Protein AF-A0AAF0FRW0-F1 (afdb_monomer_lite)

Secondary structure (DSSP, 8-state):
------S---S-HHHHHH-EEETTTEEEPPPHHHHHHHHHSSPPSSTT-HHHHHHHHHHHHHHHHHTT--

Foldseek 3Di:
DDDDPDDDDPDQLCCVQQFDDDPVGGGHGDDLQSSLCVQPVHGFPPPVPPVSSVVSVVVSVVSCVVVVND

Structure (mmCIF, N/CA/C/O backbone):
data_AF-A0AAF0FRW0-F1
#
_entry.id   AF-A0AAF0FRW0-F1
#
loop_
_atom_site.group_PDB
_atom_site.id
_atom_site.type_symbol
_atom_site.label_atom_id
_atom_site.label_alt_id
_atom_site.label_comp_id
_atom_site.label_asym_id
_atom_site.label_entity_id
_atom_site.label_seq_id
_atom_site.pdbx_PDB_ins_code
_atom_site.Cartn_x
_atom_site.Cartn_y
_atom_site.Cartn_z
_atom_site.occupancy
_atom_site.B_iso_or_equiv
_atom_site.auth_seq_id
_atom_site.auth_comp_id
_atom_site.auth_asym_id
_atom_site.auth_atom_id
_atom_site.pdbx_PDB_model_num
ATOM 1 N N . MET A 1 1 ? -2.313 -13.213 14.006 1.00 41.59 1 MET A N 1
ATOM 2 C CA . MET A 1 1 ? -3.008 -11.909 14.034 1.00 41.59 1 MET A CA 1
ATOM 3 C C . MET A 1 1 ? -4.155 -11.958 13.039 1.00 41.59 1 MET A C 1
ATOM 5 O O . MET A 1 1 ? -3.906 -11.988 11.847 1.00 41.59 1 MET A O 1
ATOM 9 N N . LYS A 1 2 ? -5.397 -12.091 13.513 1.00 41.81 2 LYS A N 1
ATOM 10 C CA . LYS A 1 2 ? -6.604 -12.070 12.674 1.00 41.81 2 LYS A CA 1
ATOM 11 C C . LYS A 1 2 ? -7.365 -10.808 13.055 1.00 41.81 2 LYS A C 1
ATOM 13 O O . LYS A 1 2 ? -7.888 -10.754 14.164 1.00 41.81 2 LYS A O 1
ATOM 18 N N . TYR A 1 3 ? -7.367 -9.789 12.202 1.00 39.72 3 TYR A N 1
ATOM 19 C CA . TYR A 1 3 ? -8.174 -8.596 12.449 1.00 39.72 3 TYR A CA 1
ATOM 20 C C . TYR A 1 3 ? -9.655 -8.944 12.215 1.00 39.72 3 TYR A C 1
ATOM 22 O O . TYR A 1 3 ? -10.012 -9.376 11.118 1.00 39.72 3 TYR A O 1
ATOM 30 N N . PRO A 1 4 ? -10.527 -8.824 13.231 1.00 45.41 4 PRO A N 1
ATOM 31 C CA . PRO A 1 4 ? -11.933 -9.179 13.105 1.00 45.41 4 PRO A CA 1
ATOM 32 C C . PRO A 1 4 ? -12.695 -8.067 12.371 1.00 45.41 4 PRO A C 1
ATOM 34 O O . PRO A 1 4 ? -12.978 -7.009 12.929 1.00 45.41 4 PRO A O 1
ATOM 37 N N . LEU A 1 5 ? -13.069 -8.314 11.115 1.00 47.44 5 LEU A N 1
ATOM 38 C CA . LEU A 1 5 ? -13.899 -7.410 10.315 1.00 47.44 5 LEU A CA 1
ATOM 39 C C . LEU A 1 5 ? -15.372 -7.502 10.729 1.00 47.44 5 LEU A C 1
ATOM 41 O O . LEU A 1 5 ? -16.176 -8.157 10.069 1.00 47.44 5 LEU A O 1
ATOM 45 N N . ARG A 1 6 ? -15.761 -6.840 11.824 1.00 47.28 6 ARG A N 1
ATOM 46 C CA . ARG A 1 6 ? -17.179 -6.575 12.115 1.00 47.28 6 ARG A CA 1
ATOM 47 C C . ARG A 1 6 ? -17.390 -5.171 12.692 1.00 47.28 6 ARG A C 1
ATOM 49 O O . ARG A 1 6 ? -17.023 -4.900 13.826 1.00 47.28 6 ARG A O 1
ATOM 56 N N . LYS A 1 7 ? -18.178 -4.401 11.928 1.00 40.16 7 LYS A N 1
ATOM 57 C CA . LYS A 1 7 ? -19.070 -3.279 12.296 1.00 40.16 7 LYS A CA 1
ATOM 58 C C . LYS A 1 7 ? -18.545 -1.839 12.145 1.00 40.16 7 LYS A C 1
ATOM 60 O O . LYS A 1 7 ? -17.699 -1.382 12.893 1.00 40.16 7 LYS A O 1
ATOM 65 N N . LYS A 1 8 ? -19.267 -1.116 11.271 1.00 42.41 8 LYS A N 1
ATOM 66 C CA . LYS A 1 8 ? -19.523 0.339 11.247 1.00 42.41 8 LYS A CA 1
ATOM 67 C C . LYS A 1 8 ? -18.285 1.247 11.242 1.00 42.41 8 LYS A C 1
ATOM 69 O O . LYS A 1 8 ? -17.937 1.825 12.264 1.00 42.41 8 LYS A O 1
ATOM 74 N N . TRP A 1 9 ? -17.765 1.539 10.052 1.00 40.81 9 TRP A N 1
ATOM 75 C CA . TRP A 1 9 ? -16.791 2.617 9.860 1.00 40.81 9 TRP A CA 1
ATOM 76 C C . TRP A 1 9 ? -17.387 3.704 8.967 1.00 40.81 9 TRP A C 1
ATOM 78 O O . TRP A 1 9 ? -17.277 3.683 7.750 1.00 40.81 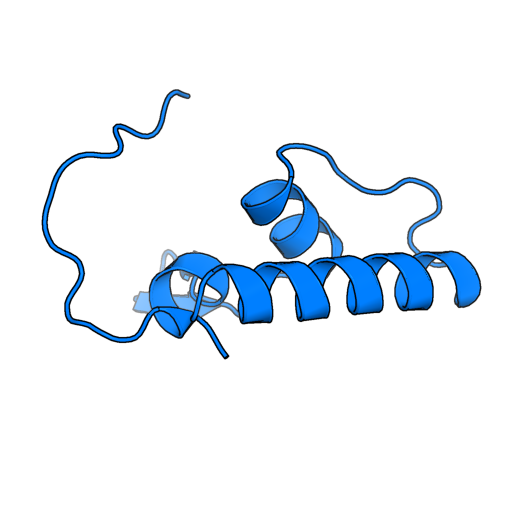9 TRP A O 1
ATOM 88 N N . ARG A 1 10 ? -18.084 4.660 9.593 1.00 42.94 10 ARG A N 1
ATOM 89 C CA . ARG A 1 10 ? -18.527 5.909 8.950 1.00 42.94 10 ARG A CA 1
ATOM 90 C C . ARG A 1 10 ? -17.578 7.059 9.299 1.00 42.94 10 ARG A C 1
ATOM 92 O O . ARG A 1 10 ? -18.047 8.148 9.613 1.00 42.94 10 ARG A O 1
ATOM 99 N N . LYS A 1 11 ? -16.263 6.819 9.339 1.00 47.59 11 LYS A N 1
ATOM 100 C CA . LYS A 1 11 ? -15.260 7.863 9.599 1.00 47.59 11 LYS A CA 1
ATOM 101 C C . LYS A 1 11 ? -14.000 7.604 8.777 1.00 47.59 11 LYS A C 1
ATOM 103 O O . LYS A 1 11 ? -13.253 6.703 9.099 1.00 47.59 11 LYS A O 1
ATOM 108 N N . HIS A 1 12 ? -13.803 8.431 7.750 1.00 51.69 12 HIS A N 1
ATOM 109 C CA . HIS A 1 12 ? -12.572 8.627 6.972 1.00 51.69 12 HIS A CA 1
ATOM 110 C C . HIS A 1 12 ? -11.768 7.350 6.674 1.00 51.69 12 HIS A C 1
ATOM 112 O O . HIS A 1 12 ? -10.814 7.073 7.400 1.00 51.69 12 HIS A O 1
ATOM 118 N N . PRO A 1 13 ? -12.075 6.635 5.579 1.00 57.00 13 PRO A N 1
ATOM 119 C CA . PRO A 1 13 ? -11.377 5.398 5.224 1.00 57.00 13 PRO A CA 1
ATOM 120 C C . PRO A 1 13 ? -9.852 5.586 5.096 1.00 57.00 13 PRO A C 1
ATOM 122 O O . PRO A 1 13 ? -9.084 4.680 5.391 1.00 57.00 13 PRO A O 1
ATOM 125 N N . PHE A 1 14 ? -9.387 6.800 4.778 1.00 54.91 14 PHE A N 1
ATOM 126 C CA . PHE A 1 14 ? -7.965 7.159 4.774 1.00 54.91 14 PHE A CA 1
ATOM 127 C C . PHE A 1 14 ? -7.255 6.896 6.116 1.00 54.91 14 PHE A C 1
ATOM 129 O O . PHE A 1 14 ? -6.076 6.551 6.133 1.00 54.91 14 PHE A O 1
ATOM 136 N N . LYS A 1 15 ? -7.952 7.035 7.254 1.00 54.84 15 LYS A N 1
ATOM 137 C CA . LYS A 1 15 ? -7.360 6.807 8.581 1.00 54.84 15 LYS A CA 1
ATOM 138 C C . LYS A 1 15 ? -7.122 5.328 8.881 1.00 54.84 15 LYS A C 1
ATOM 140 O O . LYS A 1 15 ? -6.223 5.024 9.652 1.00 54.84 15 LYS A O 1
ATOM 145 N N . ASP A 1 16 ? -7.864 4.427 8.253 1.00 62.88 16 ASP A N 1
ATOM 146 C CA . ASP A 1 16 ? -7.727 2.994 8.518 1.00 62.88 16 ASP A CA 1
ATOM 147 C C . ASP A 1 16 ? -6.503 2.399 7.806 1.00 62.88 16 ASP A C 1
ATOM 149 O O . ASP A 1 16 ? -5.880 1.469 8.314 1.00 62.88 16 ASP A O 1
ATOM 153 N N . PHE A 1 17 ? -6.117 2.979 6.664 1.00 63.31 17 PHE A N 1
ATOM 154 C CA . PHE A 1 17 ? -4.993 2.502 5.853 1.00 63.31 17 PHE A CA 1
ATOM 155 C C . PHE A 1 17 ? -3.729 3.349 6.015 1.00 63.31 17 PHE A C 1
ATOM 157 O O . PHE A 1 17 ? -2.633 2.800 6.058 1.00 63.31 17 PHE A O 1
ATOM 164 N N . CYS A 1 18 ? -3.859 4.674 6.146 1.00 63.03 18 CYS A N 1
ATOM 165 C CA . CYS A 1 18 ? -2.723 5.602 6.145 1.00 63.03 18 CYS A CA 1
ATOM 166 C C . CYS A 1 18 ? -2.366 6.180 7.523 1.00 63.03 18 CYS A C 1
ATOM 168 O O . CYS A 1 18 ? -1.554 7.102 7.601 1.00 63.03 18 CYS A O 1
ATOM 170 N N . ALA A 1 19 ? -2.956 5.681 8.612 1.00 65.94 19 ALA A N 1
ATOM 171 C CA . ALA A 1 19 ? -2.754 6.244 9.944 1.00 65.94 19 ALA A CA 1
ATOM 172 C C . ALA A 1 19 ? -2.319 5.167 10.951 1.00 65.94 19 ALA A C 1
ATOM 174 O O . ALA A 1 19 ? -3.083 4.725 11.807 1.00 65.94 19 ALA A O 1
ATOM 175 N N . LEU A 1 20 ? -1.048 4.763 10.876 1.00 66.38 20 LEU A N 1
ATOM 176 C CA . LEU A 1 20 ? -0.472 3.830 11.843 1.00 66.38 20 LEU A CA 1
ATOM 177 C C . LEU A 1 20 ? -0.331 4.507 13.220 1.00 66.38 20 LEU A C 1
ATOM 179 O O . LEU A 1 20 ? 0.231 5.609 13.297 1.00 66.38 20 LEU A O 1
ATOM 183 N N . PRO A 1 21 ? -0.803 3.875 14.313 1.00 66.81 21 PRO A N 1
ATOM 184 C CA . PRO A 1 21 ? -0.733 4.456 15.646 1.00 66.81 21 PRO A CA 1
ATOM 185 C C . PRO A 1 21 ? 0.716 4.501 16.135 1.00 66.81 21 PRO A C 1
ATOM 187 O O . PRO A 1 21 ? 1.430 3.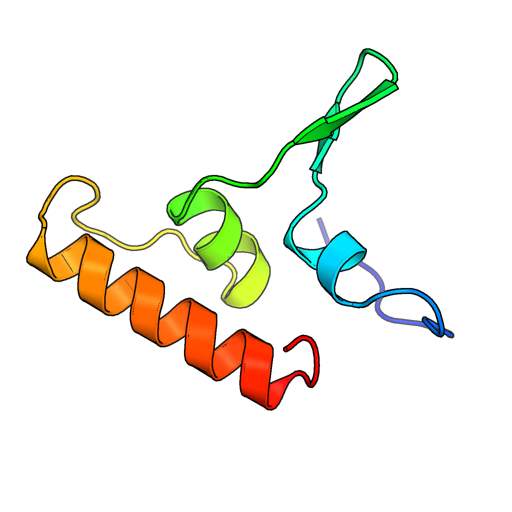497 16.140 1.00 66.81 21 PRO A O 1
ATOM 190 N N . ARG A 1 22 ? 1.162 5.676 16.576 1.00 67.88 22 ARG A N 1
ATOM 191 C CA . ARG A 1 22 ? 2.504 5.886 17.128 1.00 67.88 22 ARG A CA 1
ATOM 192 C C . ARG A 1 22 ? 2.423 5.999 18.651 1.00 67.88 22 ARG A C 1
ATOM 194 O O . ARG A 1 22 ? 1.515 6.637 19.177 1.00 67.88 22 ARG A O 1
ATOM 201 N N . LYS A 1 23 ? 3.412 5.437 19.359 1.00 63.41 23 LYS A N 1
ATOM 202 C CA . LYS A 1 23 ? 3.469 5.378 20.839 1.00 63.41 23 LYS A CA 1
ATO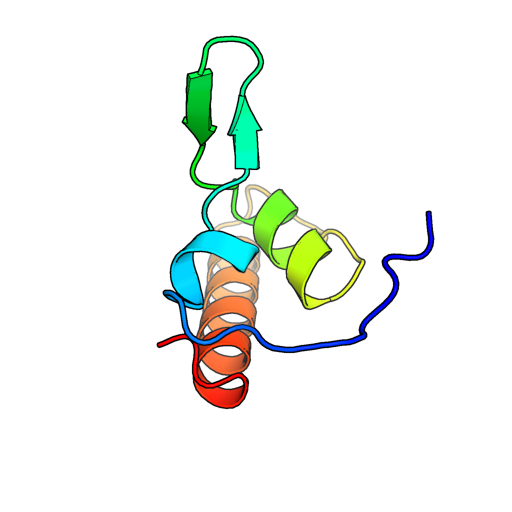M 203 C C . LYS A 1 23 ? 3.341 6.750 21.530 1.00 63.41 23 LYS A C 1
ATOM 205 O O . LYS A 1 23 ? 2.901 6.812 22.669 1.00 63.41 23 LYS A O 1
ATOM 210 N N . ASN A 1 24 ? 3.660 7.836 20.821 1.00 72.88 24 ASN A N 1
ATOM 211 C CA . ASN A 1 24 ? 3.663 9.208 21.340 1.00 72.88 24 ASN A CA 1
ATOM 212 C C . ASN A 1 24 ? 2.433 10.040 20.914 1.00 72.88 24 ASN A C 1
ATOM 214 O O . ASN A 1 24 ? 2.506 11.263 20.909 1.00 72.88 24 ASN A O 1
ATOM 218 N N . GLY A 1 25 ? 1.316 9.410 20.528 1.00 62.72 25 GLY A N 1
ATOM 219 C CA . GLY A 1 25 ? 0.053 10.130 20.301 1.00 62.72 25 GLY A CA 1
ATOM 220 C C . GLY A 1 25 ? -0.065 10.834 18.945 1.00 62.72 25 GLY A C 1
ATOM 221 O O . GLY A 1 25 ? -0.571 11.948 18.865 1.00 62.72 25 GLY A O 1
ATOM 222 N N . GLY A 1 26 ? 0.371 10.182 17.864 1.00 68.06 26 GLY A N 1
ATOM 223 C CA . GLY A 1 26 ? 0.211 10.686 16.497 1.00 68.06 26 GLY A CA 1
ATOM 224 C C . GLY A 1 26 ? 0.037 9.563 15.480 1.00 68.06 26 GLY A C 1
ATOM 225 O O . GLY A 1 26 ? 0.255 8.391 15.794 1.00 68.06 26 GLY A O 1
ATOM 226 N N . TYR A 1 27 ? -0.333 9.932 14.256 1.00 69.75 27 TYR A N 1
ATOM 227 C CA . TYR A 1 27 ? -0.486 8.999 13.144 1.00 69.75 27 TYR A CA 1
ATOM 228 C C . TYR A 1 27 ? 0.729 9.072 12.225 1.00 69.75 27 TYR A C 1
ATOM 230 O O . TYR A 1 27 ? 1.167 10.159 11.846 1.00 69.75 27 TYR A O 1
ATOM 238 N N . LYS A 1 28 ? 1.293 7.914 11.881 1.00 71.44 28 LYS A N 1
ATOM 239 C CA . LYS A 1 28 ? 2.345 7.796 10.871 1.00 71.44 28 LYS A CA 1
ATOM 240 C C . LYS A 1 28 ? 1.703 7.392 9.545 1.00 71.44 28 LYS A C 1
ATOM 242 O O . LYS A 1 28 ? 0.949 6.421 9.508 1.00 71.44 28 LYS A O 1
ATOM 247 N N . VAL A 1 29 ? 2.066 8.097 8.475 1.00 73.50 29 VAL A N 1
ATOM 248 C CA . VAL A 1 29 ? 1.794 7.647 7.105 1.00 73.50 29 VAL A CA 1
ATOM 249 C C . VAL A 1 29 ? 2.660 6.409 6.828 1.00 73.50 29 VAL A C 1
ATOM 251 O O . VAL A 1 29 ? 3.881 6.486 7.013 1.00 73.50 29 VAL A O 1
ATOM 254 N N . PRO A 1 30 ? 2.066 5.259 6.462 1.00 78.12 30 PRO A N 1
ATOM 255 C CA . PRO A 1 30 ? 2.805 4.030 6.205 1.00 78.12 30 PRO A CA 1
ATOM 256 C C . PRO A 1 30 ? 3.773 4.216 5.037 1.00 78.1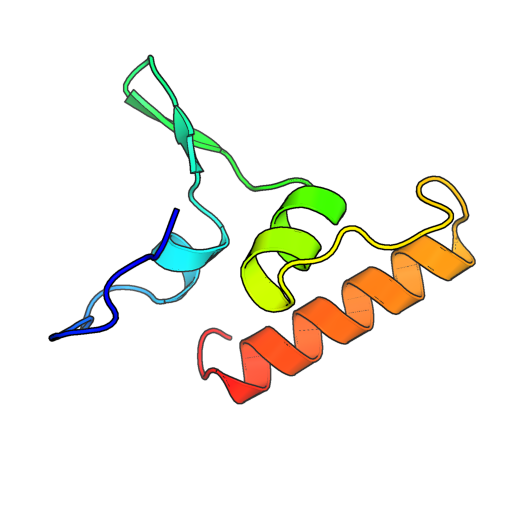2 30 PRO A C 1
ATOM 258 O O . PRO A 1 30 ? 3.516 4.969 4.098 1.00 78.12 30 PRO A O 1
ATOM 261 N N . ARG A 1 31 ? 4.899 3.505 5.092 1.00 83.62 31 ARG A N 1
ATOM 262 C CA . ARG A 1 31 ? 5.780 3.343 3.927 1.00 83.62 31 ARG A CA 1
ATOM 263 C C . ARG A 1 31 ? 5.065 2.523 2.851 1.00 83.62 31 ARG A C 1
ATOM 265 O O . ARG A 1 31 ? 4.147 1.777 3.170 1.00 83.62 31 ARG A O 1
ATOM 272 N N . LEU A 1 32 ? 5.517 2.605 1.600 1.00 83.19 32 LEU A N 1
ATOM 273 C CA . LEU A 1 32 ? 4.911 1.864 0.486 1.00 83.19 32 LEU A CA 1
ATOM 274 C C . LEU A 1 32 ? 4.815 0.355 0.762 1.00 83.19 32 LEU A C 1
ATOM 276 O O . LEU A 1 32 ? 3.780 -0.252 0.509 1.00 83.19 32 LEU A O 1
ATOM 280 N N . SER A 1 33 ? 5.860 -0.232 1.347 1.00 84.19 33 SER A N 1
ATOM 281 C CA . SER A 1 33 ? 5.874 -1.643 1.747 1.00 84.19 33 SER A CA 1
ATOM 282 C C . SER A 1 33 ? 4.868 -1.950 2.855 1.00 84.19 33 SER A C 1
ATOM 284 O O . SER A 1 33 ? 4.155 -2.941 2.768 1.00 84.19 33 SER A O 1
ATOM 286 N N . GLU A 1 34 ? 4.753 -1.067 3.851 1.00 83.31 34 GLU A N 1
ATOM 287 C CA . GLU A 1 34 ? 3.774 -1.184 4.940 1.00 83.31 34 GLU A CA 1
ATOM 288 C C . GLU A 1 34 ? 2.339 -1.058 4.400 1.00 83.31 34 GLU A C 1
ATOM 290 O O . GLU A 1 34 ? 1.462 -1.814 4.800 1.00 83.31 34 GLU A O 1
ATOM 295 N N . LEU A 1 35 ? 2.090 -0.141 3.459 1.00 84.88 35 LEU A N 1
ATOM 296 C CA . LEU A 1 35 ? 0.788 0.015 2.810 1.00 84.88 35 LEU A CA 1
ATOM 297 C C . LEU A 1 35 ? 0.432 -1.213 1.962 1.00 84.88 35 LEU A C 1
ATOM 299 O O . LEU A 1 35 ? -0.697 -1.694 2.033 1.00 84.88 35 LEU A O 1
ATOM 303 N N . HIS A 1 36 ? 1.389 -1.732 1.193 1.00 85.62 36 HIS A N 1
ATOM 304 C CA . HIS A 1 36 ? 1.196 -2.938 0.392 1.00 85.62 36 HIS A CA 1
ATOM 305 C C . HIS A 1 36 ? 0.882 -4.148 1.287 1.00 85.62 36 HIS A C 1
ATOM 307 O O . HIS A 1 36 ? -0.045 -4.898 0.995 1.00 85.62 36 HIS A O 1
ATOM 313 N N . GLU A 1 37 ? 1.555 -4.280 2.431 1.00 85.06 37 GLU A N 1
ATOM 314 C CA . GLU A 1 37 ? 1.266 -5.328 3.415 1.00 85.06 37 GLU A CA 1
ATOM 315 C C . GLU A 1 37 ? -0.126 -5.162 4.053 1.00 85.06 37 GLU A C 1
ATOM 317 O O . GLU A 1 37 ? -0.851 -6.140 4.210 1.00 85.06 37 GLU A O 1
ATOM 322 N N . ILE A 1 38 ? -0.567 -3.936 4.356 1.00 83.75 38 ILE A N 1
ATOM 323 C CA . ILE A 1 38 ? -1.920 -3.680 4.888 1.00 83.75 38 ILE A CA 1
ATOM 324 C C . ILE A 1 38 ? -3.007 -4.021 3.853 1.00 83.75 38 ILE A C 1
ATOM 326 O O . ILE A 1 38 ? -4.081 -4.511 4.213 1.00 83.75 38 ILE A O 1
ATOM 330 N N . LEU A 1 39 ? -2.759 -3.743 2.570 1.00 82.94 39 LEU A N 1
ATOM 331 C CA . LEU A 1 39 ? -3.738 -3.948 1.501 1.00 82.94 39 LEU A CA 1
ATOM 332 C C . LEU A 1 39 ? -3.795 -5.401 1.018 1.00 82.94 39 LEU A C 1
ATOM 334 O O . LEU A 1 39 ? -4.899 -5.924 0.841 1.00 82.94 39 LEU A O 1
ATOM 338 N N . PHE A 1 40 ? -2.637 -6.039 0.841 1.00 85.56 40 PHE A N 1
ATOM 339 C CA . PHE A 1 40 ? -2.488 -7.348 0.196 1.00 85.56 40 PHE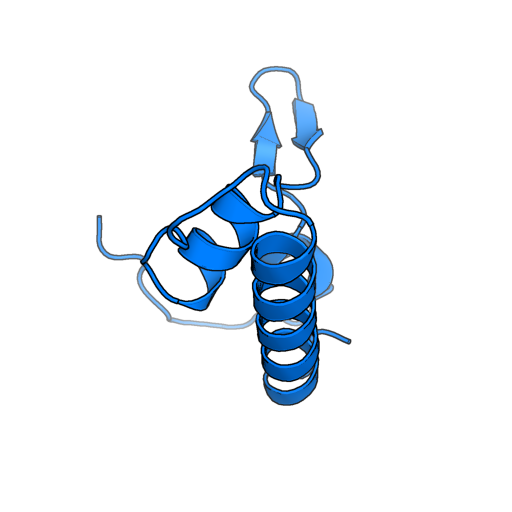 A CA 1
ATOM 340 C C . PHE A 1 40 ? -1.997 -8.456 1.140 1.00 85.56 40 PHE A C 1
ATOM 342 O O . PHE A 1 40 ? -2.070 -9.629 0.785 1.00 85.56 40 PHE A O 1
ATOM 349 N N . GLY A 1 41 ? -1.528 -8.123 2.346 1.00 83.38 41 GLY A N 1
ATOM 350 C CA . GLY A 1 41 ? -0.972 -9.092 3.299 1.00 83.38 41 GLY A CA 1
ATOM 351 C C . GLY A 1 41 ? 0.446 -9.566 2.964 1.00 83.38 41 GLY A C 1
ATOM 352 O O . GLY A 1 41 ? 0.938 -10.490 3.605 1.00 83.38 41 GLY A O 1
ATOM 353 N N . GLU A 1 42 ? 1.093 -8.956 1.969 1.00 83.38 42 GLU A N 1
ATOM 354 C CA . GLU A 1 42 ? 2.437 -9.298 1.500 1.00 83.38 42 GLU A CA 1
ATOM 355 C C . GLU A 1 42 ? 3.278 -8.029 1.301 1.00 83.38 42 GLU A C 1
ATOM 357 O O . GLU A 1 42 ? 2.762 -6.983 0.901 1.00 83.38 42 GLU A O 1
ATOM 362 N N . SER A 1 43 ? 4.584 -8.112 1.541 1.00 80.50 43 SER A N 1
ATOM 363 C CA . SER A 1 43 ? 5.534 -7.101 1.073 1.00 80.50 43 SER A CA 1
ATOM 364 C C . SER A 1 43 ? 5.837 -7.330 -0.408 1.00 80.50 43 SER A C 1
ATOM 366 O O . SER A 1 43 ? 5.962 -8.475 -0.835 1.00 80.50 43 SER A O 1
ATOM 368 N N . PHE A 1 44 ? 5.992 -6.263 -1.190 1.00 81.50 44 PHE A N 1
ATOM 369 C CA . PHE A 1 44 ? 6.445 -6.396 -2.574 1.00 81.50 44 PHE A CA 1
ATOM 370 C C . PHE A 1 44 ? 7.964 -6.607 -2.630 1.00 81.50 44 PHE A C 1
ATOM 372 O O . PHE A 1 44 ? 8.707 -6.050 -1.819 1.00 81.50 44 PHE A O 1
ATOM 379 N N . ASP A 1 45 ? 8.408 -7.417 -3.589 1.00 77.06 45 ASP A N 1
ATOM 380 C CA . ASP A 1 45 ? 9.819 -7.738 -3.785 1.00 77.06 45 ASP A CA 1
ATOM 381 C C . ASP A 1 45 ? 10.502 -6.696 -4.689 1.00 77.06 45 ASP A C 1
ATOM 383 O O . ASP A 1 45 ? 9.869 -6.119 -5.579 1.00 77.06 45 ASP A O 1
ATOM 387 N N . GLY A 1 46 ? 11.788 -6.431 -4.458 1.00 75.50 46 GLY A N 1
ATOM 388 C CA . GLY A 1 46 ? 12.527 -5.395 -5.195 1.00 75.50 46 GLY A CA 1
ATOM 389 C C . GLY A 1 46 ? 12.268 -3.960 -4.723 1.00 75.50 46 GLY A C 1
ATOM 390 O O . GLY A 1 46 ? 12.393 -3.023 -5.509 1.00 75.50 46 GLY A O 1
ATOM 391 N N . ALA A 1 47 ? 11.924 -3.767 -3.445 1.00 70.62 47 ALA A N 1
ATOM 392 C CA . ALA A 1 47 ? 11.947 -2.438 -2.832 1.00 70.62 47 ALA A CA 1
ATOM 393 C C . ALA A 1 47 ? 13.282 -1.736 -3.144 1.00 70.62 47 ALA A C 1
ATOM 395 O O . ALA A 1 47 ? 14.332 -2.378 -3.066 1.00 70.62 47 ALA A O 1
ATOM 396 N N . HIS A 1 48 ? 13.233 -0.437 -3.465 1.00 71.56 48 HIS A N 1
ATOM 397 C CA . HIS A 1 48 ? 14.354 0.387 -3.953 1.00 71.56 48 HIS A CA 1
ATOM 398 C C . HIS A 1 48 ? 14.667 0.291 -5.460 1.00 71.56 48 HIS A C 1
ATOM 400 O O . HIS A 1 48 ? 15.529 1.034 -5.936 1.00 71.56 48 HIS A O 1
ATOM 406 N N . ASP A 1 49 ? 13.962 -0.547 -6.228 1.00 82.81 49 ASP A N 1
ATOM 407 C CA . ASP A 1 49 ? 13.920 -0.437 -7.689 1.00 82.81 49 ASP A CA 1
ATOM 408 C C . ASP A 1 49 ? 12.803 0.527 -8.108 1.00 82.81 49 ASP A C 1
ATOM 410 O O . ASP A 1 49 ? 11.632 0.330 -7.778 1.00 82.81 49 ASP A O 1
ATOM 414 N N . ALA A 1 50 ? 13.147 1.553 -8.891 1.00 83.88 50 ALA A N 1
ATOM 415 C CA . ALA A 1 50 ? 12.182 2.567 -9.314 1.00 83.88 50 ALA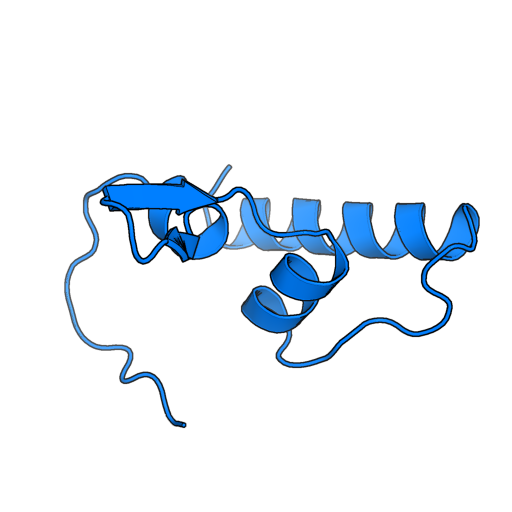 A CA 1
ATOM 416 C C . ALA A 1 50 ? 10.984 1.961 -10.072 1.00 83.88 50 ALA A C 1
ATOM 418 O O . ALA A 1 50 ? 9.857 2.442 -9.948 1.00 83.88 50 ALA A O 1
ATOM 419 N N . GLY A 1 51 ? 11.202 0.887 -10.838 1.00 86.94 51 GLY A N 1
ATOM 420 C CA . GLY A 1 51 ? 10.138 0.188 -11.551 1.00 86.94 51 GLY A CA 1
ATOM 421 C C . GLY A 1 51 ? 9.237 -0.618 -10.616 1.00 86.94 51 GLY A C 1
ATOM 422 O O . GLY A 1 51 ? 8.015 -0.607 -10.780 1.00 86.94 51 GLY A O 1
ATOM 423 N N . ALA A 1 52 ? 9.818 -1.314 -9.639 1.00 85.88 52 ALA A N 1
ATOM 424 C CA . ALA A 1 52 ? 9.068 -2.055 -8.628 1.00 85.88 52 ALA A CA 1
ATOM 425 C C . ALA A 1 52 ? 8.232 -1.120 -7.745 1.00 85.88 52 ALA A C 1
ATOM 427 O O . ALA A 1 52 ? 7.043 -1.379 -7.547 1.00 85.88 52 ALA A O 1
ATOM 428 N N . ASP A 1 53 ? 8.805 0.006 -7.316 1.00 84.62 53 ASP A N 1
ATOM 429 C CA . ASP A 1 53 ? 8.119 1.003 -6.494 1.00 84.62 53 ASP A CA 1
ATOM 430 C C . ASP A 1 53 ? 6.927 1.629 -7.242 1.00 84.62 53 ASP A C 1
ATOM 432 O O . ASP A 1 53 ? 5.838 1.753 -6.681 1.00 84.62 53 ASP A O 1
ATOM 436 N N . VAL A 1 54 ? 7.069 1.956 -8.535 1.00 89.12 54 VAL A N 1
ATOM 437 C CA . VAL A 1 54 ? 5.952 2.485 -9.345 1.00 89.12 54 VAL A CA 1
ATOM 438 C C . VAL A 1 54 ? 4.837 1.450 -9.511 1.00 89.12 54 VAL A C 1
ATOM 440 O O . VAL A 1 54 ? 3.659 1.794 -9.378 1.00 89.12 54 VAL A O 1
ATOM 443 N N . ARG A 1 55 ? 5.178 0.178 -9.756 1.00 89.25 55 ARG A N 1
ATOM 444 C CA . ARG A 1 55 ? 4.183 -0.904 -9.861 1.00 89.25 55 ARG A CA 1
ATOM 445 C C . ARG A 1 55 ? 3.442 -1.115 -8.542 1.00 89.25 55 ARG A C 1
ATOM 447 O O . ARG A 1 55 ? 2.215 -1.207 -8.546 1.00 89.25 55 ARG A O 1
ATOM 454 N N . ALA A 1 56 ? 4.164 -1.143 -7.423 1.00 87.50 56 ALA A N 1
ATOM 455 C CA . ALA A 1 56 ? 3.577 -1.286 -6.096 1.00 87.50 56 ALA A CA 1
ATOM 456 C C . ALA A 1 56 ? 2.679 -0.087 -5.739 1.00 87.50 56 ALA A C 1
ATOM 458 O O . ALA A 1 56 ? 1.556 -0.283 -5.270 1.00 87.50 56 ALA A O 1
ATOM 459 N N . CYS A 1 57 ? 3.115 1.144 -6.033 1.00 88.44 57 CYS A N 1
ATOM 460 C CA . CYS A 1 57 ? 2.314 2.361 -5.864 1.00 88.44 57 CYS A CA 1
ATOM 461 C C . CYS A 1 57 ? 1.018 2.320 -6.675 1.00 88.44 57 CYS A C 1
ATOM 463 O O . CYS A 1 57 ? -0.051 2.584 -6.125 1.00 88.44 57 CYS A O 1
ATOM 465 N N . ALA A 1 58 ? 1.092 1.969 -7.962 1.00 91.31 58 ALA A N 1
ATOM 466 C CA . ALA A 1 58 ? -0.085 1.870 -8.819 1.00 91.31 58 ALA A CA 1
ATOM 467 C C . ALA A 1 58 ? -1.078 0.835 -8.275 1.00 91.31 58 ALA A C 1
ATOM 469 O O . ALA A 1 58 ? -2.267 1.125 -8.153 1.00 91.31 58 ALA A O 1
ATOM 470 N N . ARG A 1 59 ? -0.584 -0.340 -7.867 1.00 89.06 59 ARG A N 1
ATOM 471 C CA . ARG A 1 59 ? -1.405 -1.406 -7.280 1.00 89.06 59 ARG A CA 1
ATOM 472 C C . ARG A 1 59 ? -2.123 -0.931 -6.015 1.00 89.06 59 ARG A C 1
ATOM 474 O O . ARG A 1 59 ? -3.332 -1.101 -5.901 1.00 89.06 59 ARG A O 1
ATOM 481 N N . CYS A 1 60 ? -1.402 -0.270 -5.106 1.00 87.81 60 CYS A N 1
ATOM 482 C CA . CYS A 1 60 ? -1.991 0.299 -3.892 1.00 87.81 60 CYS A CA 1
ATOM 483 C C . CYS A 1 60 ? -3.035 1.379 -4.213 1.00 87.81 60 CYS A C 1
ATOM 485 O O . CYS A 1 60 ? -4.085 1.427 -3.580 1.00 87.81 60 CYS A O 1
ATOM 487 N N . PHE A 1 61 ? -2.771 2.237 -5.200 1.00 88.19 61 PHE A N 1
ATOM 488 C CA . PHE A 1 61 ? -3.681 3.311 -5.598 1.00 88.19 61 PHE A CA 1
ATOM 489 C C . PHE A 1 61 ? -5.018 2.781 -6.131 1.00 88.19 61 PHE A C 1
ATOM 491 O O . PHE A 1 61 ? -6.076 3.241 -5.700 1.00 88.19 61 PHE A O 1
ATOM 498 N N . PHE A 1 62 ? -4.984 1.806 -7.044 1.00 89.50 62 PHE A N 1
ATOM 499 C CA . PHE A 1 62 ? -6.208 1.227 -7.600 1.00 89.50 62 PHE A CA 1
ATOM 500 C C . PHE A 1 62 ? -7.002 0.453 -6.548 1.00 89.50 62 PHE A C 1
ATOM 502 O O . PHE A 1 62 ? -8.210 0.646 -6.458 1.00 89.50 62 PHE A O 1
ATOM 509 N N . GLU A 1 63 ? -6.332 -0.306 -5.681 1.00 87.31 63 GLU A N 1
ATOM 510 C CA . GLU A 1 63 ? -6.988 -1.021 -4.582 1.00 87.31 63 GLU A CA 1
ATOM 511 C C . GLU A 1 63 ? -7.691 -0.057 -3.611 1.00 87.31 63 GLU A C 1
ATOM 513 O O . GLU A 1 63 ? -8.826 -0.289 -3.196 1.00 87.31 63 GLU A O 1
ATOM 518 N N . LEU A 1 64 ? -7.052 1.067 -3.268 1.00 84.31 64 LEU A N 1
ATOM 519 C CA . LEU A 1 64 ? -7.669 2.100 -2.429 1.00 84.31 64 LEU A CA 1
ATOM 520 C C . LEU A 1 64 ? -8.902 2.722 -3.099 1.00 84.31 64 LEU A C 1
ATOM 522 O O . LEU A 1 64 ? -9.901 2.975 -2.420 1.00 84.31 64 LEU A O 1
ATOM 526 N N . LYS A 1 65 ? -8.855 2.931 -4.418 1.00 84.12 65 LYS A N 1
ATOM 527 C CA . LYS A 1 65 ? -9.995 3.414 -5.206 1.00 84.12 65 LYS A CA 1
ATOM 528 C C . LYS A 1 65 ? -11.136 2.391 -5.232 1.00 84.12 65 LYS A C 1
ATOM 530 O O . LYS A 1 65 ? -12.284 2.760 -5.011 1.00 84.12 65 LYS A O 1
ATOM 535 N N . GLU A 1 66 ? -10.838 1.110 -5.446 1.00 83.00 66 GLU A N 1
ATOM 536 C CA . GLU A 1 66 ? -11.841 0.033 -5.425 1.00 83.00 66 GLU A CA 1
ATOM 537 C C . GLU A 1 66 ? -12.493 -0.128 -4.047 1.00 83.00 66 GLU A C 1
ATOM 539 O O . GLU A 1 66 ? -13.701 -0.340 -3.946 1.00 83.00 66 GLU A O 1
ATOM 544 N N . ARG A 1 67 ? -11.726 0.060 -2.968 1.00 80.62 67 ARG A N 1
ATOM 545 C CA . ARG A 1 67 ? -12.233 0.040 -1.586 1.00 80.62 67 ARG A CA 1
ATOM 546 C C . ARG A 1 67 ? -13.004 1.307 -1.187 1.00 80.62 67 ARG A C 1
ATOM 548 O O . ARG A 1 67 ? -13.490 1.375 -0.057 1.00 80.62 67 ARG A O 1
ATOM 555 N N . GLY A 1 68 ? -13.122 2.303 -2.071 1.00 78.19 68 GLY A N 1
ATOM 556 C CA . GLY A 1 68 ? -13.809 3.571 -1.795 1.00 78.19 68 GLY A CA 1
ATOM 557 C C . GLY A 1 68 ? -13.106 4.424 -0.735 1.00 78.19 68 GLY A C 1
ATOM 558 O O . GLY A 1 68 ? -13.754 5.160 0.012 1.00 78.19 68 GLY A O 1
ATOM 559 N N . VAL A 1 69 ? -11.785 4.268 -0.616 1.00 72.44 69 VAL A N 1
ATOM 560 C CA . VAL A 1 69 ? -10.939 5.037 0.305 1.00 72.44 69 VAL A CA 1
ATOM 561 C C . VAL A 1 69 ? -10.544 6.384 -0.298 1.00 72.44 69 VAL A C 1
ATOM 563 O O . VAL A 1 69 ? -10.356 7.354 0.443 1.00 72.44 69 VAL A O 1
ATOM 566 N N . LEU A 1 70 ? -10.416 6.402 -1.626 1.00 65.12 70 LEU A N 1
ATOM 567 C CA . LEU A 1 70 ? -10.051 7.532 -2.473 1.00 65.12 70 LEU A CA 1
ATOM 568 C C . LEU A 1 70 ? -11.248 7.937 -3.339 1.00 65.12 70 LEU A C 1
ATOM 570 O O . LEU A 1 70 ? -11.519 9.154 -3.412 1.00 65.12 70 LEU A O 1
#

InterPro domains:
  IPR012337 Ribonuclease H-like superfamily [SSF53098] (14-67)
  IPR036397 Ribonuclease H superfamily [G3DSA:3.30.420.10] (2-68)

pLDDT: mean 71.95, std 15.63, range [39.72, 91.31]

Organism: NCBI:txid487686

Radius of gyration: 13.21 Å; chains: 1; bounding box: 34×23×33 Å

Sequence (70 aa):
MKYPLRKKWRKHPFKDFCALPRKNGGYKVPRLSELHEILFGESFDGAHDAGADVRACARCFFELKERGVL